Protein AF-A0A9E2LMY5-F1 (afdb_monomer_lite)

Secondary structure (DSSP, 8-state):
----------------SS-----SHHHHHHHHHHHHHHHTTPPPPPHHHHHHHHHHHHT--

pLDDT: mean 82.14, std 18.92, range [41.56, 98.06]

Foldseek 3Di:
DDDDDDDDPPPPPPPPPDPDDDPDPVVVVVVVVVVVCVVVVHDDDDPVRVVVVVCVVVVVD

Radius of gyration: 18.57 Å; chains: 1; bounding box: 32×40×51 Å

Structure (mmCIF, N/CA/C/O backbone):
data_AF-A0A9E2LMY5-F1
#
_entry.id   AF-A0A9E2LMY5-F1
#
loop_
_atom_site.group_PDB
_atom_site.id
_atom_site.type_symbol
_atom_site.label_atom_id
_atom_site.label_alt_id
_atom_site.label_comp_id
_atom_site.label_asym_id
_atom_site.label_entity_id
_atom_site.label_seq_id
_atom_site.pdbx_PDB_ins_code
_atom_site.Cartn_x
_atom_site.Cartn_y
_atom_site.Cartn_z
_atom_site.occupancy
_atom_site.B_iso_or_equiv
_atom_site.auth_seq_id
_atom_site.auth_comp_id
_atom_site.auth_asym_id
_atom_site.auth_atom_id
_atom_site.pdbx_PDB_model_num
ATOM 1 N N . MET A 1 1 ? 14.884 -29.758 -40.384 1.00 44.25 1 MET A N 1
ATOM 2 C CA . MET A 1 1 ? 15.650 -29.286 -39.202 1.00 44.25 1 MET A CA 1
ATOM 3 C C . MET A 1 1 ? 14.727 -28.475 -38.291 1.00 44.25 1 MET A C 1
ATOM 5 O O . MET A 1 1 ? 14.167 -27.485 -38.743 1.00 44.25 1 MET A O 1
ATOM 9 N N . LYS A 1 2 ? 14.490 -28.917 -37.046 1.00 41.56 2 LYS A N 1
ATOM 10 C CA . LYS A 1 2 ? 13.523 -28.304 -36.111 1.00 41.56 2 LYS A CA 1
ATOM 11 C C . LYS A 1 2 ? 14.153 -27.090 -35.407 1.00 41.56 2 LYS A C 1
ATOM 13 O O . LYS A 1 2 ? 15.021 -27.270 -34.560 1.00 41.56 2 LYS A O 1
ATOM 18 N N . LYS A 1 3 ? 13.735 -25.859 -35.727 1.00 46.56 3 LYS A N 1
ATOM 19 C CA . LYS A 1 3 ? 14.189 -24.647 -35.015 1.00 46.56 3 LYS A CA 1
ATOM 20 C C . LYS A 1 3 ? 13.312 -24.412 -33.778 1.00 46.56 3 LYS A C 1
ATOM 22 O O . LYS A 1 3 ? 12.234 -23.837 -33.886 1.00 46.56 3 LYS A O 1
ATOM 27 N N . LYS A 1 4 ? 13.766 -24.867 -32.604 1.00 51.25 4 LYS A N 1
ATOM 28 C CA . LYS A 1 4 ? 13.194 -24.479 -31.302 1.00 51.25 4 LYS A CA 1
ATOM 29 C C . LYS A 1 4 ? 13.476 -22.986 -31.086 1.00 51.25 4 LYS A C 1
ATOM 31 O O . LYS A 1 4 ? 14.634 -22.611 -30.941 1.00 51.25 4 LYS A O 1
ATOM 36 N N . LYS A 1 5 ? 12.446 -22.135 -31.095 1.00 50.00 5 LYS A N 1
ATOM 37 C CA . LYS A 1 5 ? 12.577 -20.725 -30.700 1.00 50.00 5 LYS A CA 1
ATOM 38 C C . LYS A 1 5 ? 12.161 -20.588 -29.240 1.00 50.00 5 LYS A C 1
ATOM 40 O O .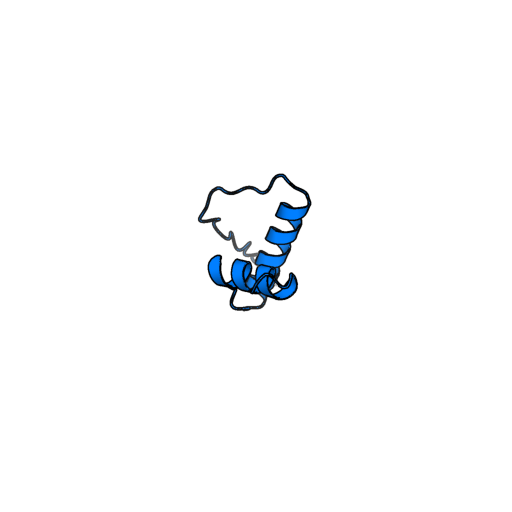 LYS A 1 5 ? 10.995 -20.730 -28.890 1.00 50.00 5 LYS A O 1
ATOM 45 N N . THR A 1 6 ? 13.168 -20.395 -28.405 1.00 53.31 6 THR A N 1
ATOM 46 C CA . THR A 1 6 ? 13.123 -20.230 -26.955 1.00 53.31 6 THR A CA 1
ATOM 47 C C . THR A 1 6 ? 12.250 -19.030 -26.581 1.00 53.31 6 THR A C 1
ATOM 49 O O . THR A 1 6 ? 12.466 -17.927 -27.081 1.00 53.31 6 THR A O 1
ATOM 52 N N . ALA A 1 7 ? 11.258 -19.236 -25.712 1.00 59.50 7 ALA A N 1
ATOM 53 C CA . ALA A 1 7 ? 10.422 -18.161 -25.191 1.00 59.50 7 ALA A CA 1
ATOM 54 C C . ALA A 1 7 ? 11.266 -17.254 -24.281 1.00 59.50 7 ALA A C 1
ATOM 56 O O . ALA A 1 7 ? 11.733 -17.673 -23.221 1.00 59.50 7 ALA A O 1
ATOM 57 N N . VAL A 1 8 ? 11.489 -16.012 -24.711 1.00 55.59 8 VAL A N 1
ATOM 58 C CA . VAL A 1 8 ? 12.172 -14.991 -23.911 1.00 55.59 8 VAL A CA 1
ATOM 59 C C . VAL A 1 8 ? 11.242 -14.589 -22.771 1.00 55.59 8 VAL A C 1
ATOM 61 O O . VAL A 1 8 ? 10.258 -13.880 -22.977 1.00 55.59 8 VAL A O 1
ATOM 64 N N . ASN A 1 9 ? 11.551 -15.057 -21.564 1.00 56.91 9 ASN A N 1
ATOM 65 C CA . ASN A 1 9 ? 10.839 -14.698 -20.345 1.00 56.91 9 ASN A CA 1
ATOM 66 C C . ASN A 1 9 ? 11.172 -13.238 -19.992 1.00 56.91 9 ASN A C 1
ATOM 68 O O . ASN A 1 9 ? 12.158 -12.950 -19.311 1.00 56.91 9 ASN A O 1
ATOM 72 N N . ARG A 1 10 ? 10.399 -12.291 -20.537 1.00 52.22 10 ARG A N 1
ATOM 73 C CA . ARG A 1 10 ? 10.542 -10.862 -20.242 1.00 52.22 10 ARG A CA 1
ATOM 74 C C . ARG A 1 10 ? 10.103 -10.619 -18.801 1.00 52.22 10 ARG A C 1
ATOM 76 O O . ARG A 1 10 ? 8.935 -10.365 -18.527 1.00 52.22 10 ARG A O 1
ATOM 83 N N . LYS A 1 11 ? 11.056 -10.689 -17.872 1.00 53.62 11 LYS A N 1
ATOM 84 C CA . LYS A 1 11 ? 10.880 -10.203 -16.503 1.00 53.62 11 LYS A CA 1
ATOM 85 C C . LYS A 1 11 ? 10.611 -8.701 -16.604 1.00 53.62 11 LYS A C 1
ATOM 87 O O . LYS A 1 11 ? 11.521 -7.933 -16.906 1.00 53.62 11 LYS A O 1
ATOM 92 N N . ILE A 1 12 ? 9.358 -8.289 -16.427 1.00 59.69 12 ILE A N 1
ATOM 93 C CA . ILE A 1 12 ? 8.996 -6.872 -16.360 1.00 59.69 12 ILE A CA 1
ATOM 94 C C . ILE A 1 12 ? 9.670 -6.319 -15.104 1.00 59.69 12 ILE A C 1
ATOM 96 O O . ILE A 1 12 ? 9.218 -6.546 -13.983 1.00 59.69 12 ILE A O 1
ATOM 100 N N . ILE A 1 13 ? 10.803 -5.641 -15.285 1.00 57.12 13 ILE A N 1
ATOM 101 C CA . ILE A 1 13 ? 11.461 -4.903 -14.213 1.00 57.12 13 ILE A CA 1
ATOM 102 C C . ILE A 1 13 ? 10.631 -3.639 -14.013 1.00 57.12 13 ILE A C 1
ATOM 104 O O . ILE A 1 13 ? 10.852 -2.622 -14.670 1.00 57.12 13 ILE A O 1
ATOM 108 N N . VAL A 1 14 ? 9.639 -3.713 -13.125 1.00 59.06 14 VAL A N 1
ATOM 109 C CA . VAL A 1 14 ? 8.947 -2.523 -12.629 1.00 59.06 14 VAL A CA 1
ATOM 110 C C . VAL A 1 14 ? 9.983 -1.732 -11.835 1.00 59.06 14 VAL A C 1
ATOM 112 O O . VAL A 1 14 ? 10.300 -2.075 -10.694 1.00 59.06 14 VAL A O 1
ATOM 115 N N . ARG A 1 15 ? 10.584 -0.715 -12.464 1.00 52.12 15 ARG A N 1
ATOM 116 C CA . ARG A 1 15 ? 11.459 0.233 -11.770 1.00 52.12 15 ARG A CA 1
ATOM 117 C C . ARG A 1 15 ? 10.630 0.885 -10.665 1.00 52.12 15 ARG A C 1
ATOM 119 O O . ARG A 1 15 ? 9.702 1.636 -10.954 1.00 52.12 15 ARG A O 1
ATOM 126 N N . ARG A 1 16 ? 10.942 0.564 -9.404 1.00 58.94 16 ARG A N 1
ATOM 127 C CA . ARG A 1 16 ? 10.390 1.272 -8.245 1.00 58.94 16 ARG A CA 1
ATOM 128 C C . ARG A 1 16 ? 10.864 2.715 -8.360 1.00 58.94 16 ARG A C 1
ATOM 130 O O . ARG A 1 16 ? 12.062 2.966 -8.287 1.00 58.94 16 ARG A O 1
ATOM 137 N N . LYS A 1 17 ? 9.934 3.628 -8.630 1.00 56.34 17 LYS A N 1
ATOM 138 C CA . LYS A 1 17 ? 10.225 5.056 -8.805 1.00 56.34 17 LYS A CA 1
ATOM 139 C C . LYS A 1 17 ? 10.653 5.713 -7.483 1.00 56.34 17 LYS A C 1
ATOM 141 O O . LYS A 1 17 ? 11.308 6.746 -7.493 1.00 56.34 17 LYS A O 1
ATOM 146 N N . ASP A 1 18 ? 10.395 5.024 -6.374 1.00 63.06 18 ASP A N 1
ATOM 147 C CA . ASP A 1 18 ? 10.600 5.512 -5.023 1.00 63.06 18 ASP A CA 1
ATOM 148 C C . ASP A 1 18 ? 11.389 4.422 -4.286 1.00 63.06 18 ASP A C 1
ATOM 150 O O . ASP A 1 18 ? 10.978 3.258 -4.262 1.00 63.06 18 ASP A O 1
ATOM 154 N N . GLY A 1 19 ? 12.545 4.760 -3.711 1.00 73.50 19 GLY A N 1
ATOM 155 C CA . GLY A 1 19 ? 13.464 3.832 -3.027 1.00 73.50 19 GLY A CA 1
ATOM 156 C C . GLY A 1 19 ? 12.900 3.159 -1.765 1.00 73.50 19 GLY A C 1
ATOM 157 O O . GLY A 1 19 ? 13.653 2.659 -0.932 1.00 73.50 19 GLY A O 1
ATOM 158 N N . PHE A 1 20 ? 11.580 3.142 -1.594 1.00 79.44 20 PHE A N 1
ATOM 159 C CA . PHE A 1 20 ? 10.910 2.561 -0.449 1.00 79.44 20 PHE A CA 1
ATOM 160 C C . PHE A 1 20 ? 10.985 1.030 -0.479 1.00 79.44 20 PHE A C 1
ATOM 162 O O . PHE A 1 20 ? 10.484 0.357 -1.387 1.00 79.44 20 PHE A O 1
ATOM 169 N N . THR A 1 21 ? 11.592 0.470 0.566 1.00 86.38 21 THR A N 1
ATOM 170 C CA . THR A 1 21 ? 11.618 -0.972 0.815 1.00 86.38 21 THR A CA 1
ATOM 171 C C . THR A 1 21 ? 10.884 -1.255 2.123 1.00 86.38 21 THR A C 1
ATOM 173 O O . THR A 1 21 ? 11.374 -0.867 3.186 1.00 86.38 21 THR A O 1
ATOM 176 N N . PRO A 1 22 ? 9.708 -1.909 2.084 1.00 90.44 22 PRO A 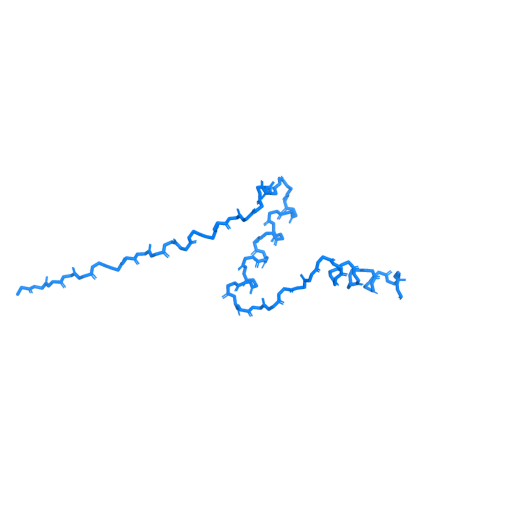N 1
ATOM 177 C CA . PRO A 1 22 ? 8.968 -2.211 3.300 1.00 90.44 22 PRO A CA 1
ATOM 178 C C . PRO A 1 22 ? 9.749 -3.212 4.156 1.00 90.44 22 PRO A C 1
ATOM 180 O O . PRO A 1 22 ? 10.169 -4.255 3.661 1.00 90.44 22 PRO A O 1
ATOM 183 N N . ARG A 1 23 ? 9.912 -2.905 5.447 1.00 94.00 23 ARG A N 1
ATOM 184 C CA . ARG A 1 23 ? 10.604 -3.774 6.421 1.00 94.00 23 ARG A CA 1
ATOM 185 C C . ARG A 1 23 ? 9.660 -4.507 7.373 1.00 94.00 23 ARG A C 1
ATOM 187 O O . ARG A 1 23 ? 10.082 -5.408 8.083 1.00 94.00 23 ARG A O 1
ATOM 194 N N . THR A 1 24 ? 8.380 -4.138 7.389 1.00 95.94 24 THR A N 1
ATOM 195 C CA . THR A 1 24 ? 7.369 -4.777 8.239 1.00 95.94 24 THR A CA 1
ATOM 196 C C . THR A 1 24 ? 6.601 -5.842 7.461 1.00 95.94 24 THR A C 1
ATOM 198 O O . THR A 1 24 ? 6.392 -5.717 6.251 1.00 95.94 24 THR A O 1
ATOM 201 N N . ALA A 1 25 ? 6.124 -6.877 8.160 1.00 96.50 25 ALA A N 1
ATOM 202 C CA . ALA A 1 25 ? 5.290 -7.921 7.560 1.00 96.50 25 ALA A CA 1
ATOM 203 C C . ALA A 1 25 ? 4.045 -7.341 6.868 1.00 96.50 25 ALA A C 1
ATOM 205 O O . ALA A 1 25 ? 3.701 -7.745 5.756 1.00 96.50 25 ALA A O 1
ATOM 206 N N . LEU A 1 26 ? 3.406 -6.348 7.496 1.00 95.56 26 LEU A N 1
ATOM 207 C CA . LEU A 1 26 ? 2.275 -5.634 6.910 1.00 95.56 26 LEU A CA 1
ATOM 208 C C . LEU A 1 26 ? 2.684 -4.881 5.637 1.00 95.56 26 LEU A C 1
ATOM 210 O O . LEU A 1 26 ? 2.045 -5.055 4.603 1.00 95.56 26 LEU A O 1
ATOM 214 N N . GLY A 1 27 ? 3.774 -4.109 5.674 1.00 94.31 27 GLY A N 1
ATOM 215 C CA . GLY A 1 27 ? 4.250 -3.356 4.512 1.00 94.31 27 GLY A CA 1
ATOM 216 C C . GLY A 1 27 ? 4.582 -4.255 3.318 1.00 94.31 27 GLY A C 1
ATOM 217 O O . GLY A 1 27 ? 4.238 -3.931 2.182 1.00 94.31 27 GLY A O 1
ATOM 218 N N . MET A 1 28 ? 5.187 -5.421 3.564 1.00 95.06 28 MET A N 1
ATOM 219 C CA . MET A 1 28 ? 5.463 -6.408 2.515 1.00 95.06 28 MET A CA 1
ATOM 220 C C . MET A 1 28 ? 4.171 -6.955 1.886 1.00 95.06 28 MET A C 1
ATOM 222 O O . MET A 1 28 ? 4.066 -7.033 0.659 1.00 95.06 28 MET A O 1
ATOM 226 N N . LYS A 1 29 ? 3.159 -7.280 2.704 1.00 96.25 29 LYS A N 1
ATOM 227 C CA . LYS A 1 29 ? 1.845 -7.736 2.219 1.00 96.25 29 LYS A CA 1
ATOM 228 C C . LYS A 1 29 ? 1.120 -6.653 1.415 1.00 96.25 29 LYS A C 1
ATOM 230 O O . LYS A 1 29 ? 0.588 -6.955 0.348 1.00 96.25 29 LYS A O 1
ATOM 235 N N . LEU A 1 30 ? 1.143 -5.402 1.878 1.00 93.94 30 LEU A N 1
ATOM 236 C CA . LEU A 1 30 ? 0.547 -4.264 1.168 1.00 93.94 30 LEU A CA 1
ATOM 237 C C . LEU A 1 30 ? 1.235 -4.010 -0.179 1.00 93.94 30 LEU A C 1
ATOM 239 O O . LEU A 1 30 ? 0.559 -3.815 -1.185 1.00 93.94 30 LEU A O 1
ATOM 243 N N . MET A 1 31 ? 2.566 -4.109 -0.238 1.00 92.50 31 MET A N 1
ATOM 244 C CA . MET A 1 31 ? 3.310 -4.015 -1.498 1.00 92.50 31 MET A CA 1
ATOM 245 C C . MET A 1 31 ? 2.916 -5.137 -2.475 1.00 92.50 31 MET A C 1
ATOM 247 O O . MET A 1 31 ? 2.708 -4.891 -3.661 1.00 92.50 31 MET A O 1
ATOM 251 N N . SER A 1 32 ? 2.764 -6.372 -1.984 1.00 93.75 32 SER A N 1
ATOM 252 C CA . SER A 1 32 ? 2.278 -7.494 -2.799 1.00 93.75 32 SER A CA 1
ATOM 253 C C . SER A 1 32 ? 0.852 -7.260 -3.322 1.00 93.75 32 SER A C 1
ATOM 255 O O . SER A 1 32 ? 0.573 -7.528 -4.491 1.00 93.75 32 SER A O 1
ATOM 257 N N . LEU A 1 33 ? -0.048 -6.728 -2.488 1.00 95.12 33 LEU A N 1
ATOM 258 C CA . LEU A 1 33 ? -1.410 -6.352 -2.885 1.00 95.12 33 LEU A CA 1
ATOM 259 C C . LEU A 1 33 ? -1.409 -5.269 -3.968 1.00 95.12 33 LEU A C 1
ATOM 261 O O . LEU A 1 33 ? -2.050 -5.458 -5.000 1.00 95.12 33 LEU A O 1
ATOM 265 N N . ARG A 1 34 ? -0.634 -4.193 -3.776 1.00 92.94 34 ARG A N 1
ATOM 266 C CA . ARG A 1 34 ? -0.460 -3.119 -4.766 1.00 92.94 34 ARG A CA 1
ATOM 267 C C . ARG A 1 34 ? -0.034 -3.682 -6.120 1.00 92.94 34 ARG A C 1
ATOM 269 O O . ARG A 1 34 ? -0.643 -3.362 -7.135 1.00 92.94 34 ARG A O 1
ATOM 276 N N . ASN A 1 35 ? 0.970 -4.558 -6.136 1.00 92.56 35 ASN A N 1
ATOM 277 C CA . ASN A 1 35 ? 1.467 -5.159 -7.375 1.00 92.56 35 ASN A CA 1
ATOM 278 C C . ASN A 1 35 ? 0.406 -6.015 -8.078 1.00 92.56 35 ASN A C 1
ATOM 280 O O . ASN A 1 35 ? 0.298 -5.954 -9.299 1.00 92.56 35 ASN A O 1
ATOM 284 N N . ARG A 1 36 ? -0.390 -6.787 -7.325 1.00 96.19 36 ARG A N 1
ATOM 285 C CA . ARG A 1 36 ? -1.485 -7.589 -7.894 1.00 96.19 36 ARG A CA 1
ATOM 286 C C . ARG A 1 36 ? -2.581 -6.716 -8.499 1.00 96.19 36 ARG A C 1
ATOM 288 O O . ARG A 1 36 ? -3.015 -7.003 -9.607 1.00 96.19 36 ARG A O 1
ATOM 295 N N . ALA A 1 37 ? -2.970 -5.646 -7.812 1.00 94.81 37 ALA A N 1
ATOM 296 C CA . ALA A 1 37 ? -3.960 -4.695 -8.310 1.00 94.81 37 ALA A CA 1
ATOM 297 C C . ALA A 1 37 ? -3.480 -3.988 -9.593 1.00 94.81 37 ALA A C 1
ATOM 299 O O . ALA A 1 37 ? -4.213 -3.923 -10.576 1.00 94.81 37 ALA A O 1
ATOM 300 N N . ILE A 1 38 ? -2.218 -3.542 -9.639 1.00 93.19 38 ILE A N 1
ATOM 301 C CA . ILE A 1 38 ? -1.634 -2.960 -10.861 1.00 93.19 38 ILE A CA 1
ATOM 302 C C . ILE A 1 38 ? -1.622 -3.987 -11.998 1.00 93.19 38 ILE A C 1
ATOM 304 O O . ILE A 1 38 ? -2.013 -3.670 -13.118 1.00 93.19 38 ILE A O 1
ATOM 308 N N . ALA A 1 39 ? -1.194 -5.222 -11.718 1.00 94.75 39 ALA A N 1
ATOM 309 C CA . ALA A 1 39 ? -1.132 -6.281 -12.721 1.00 94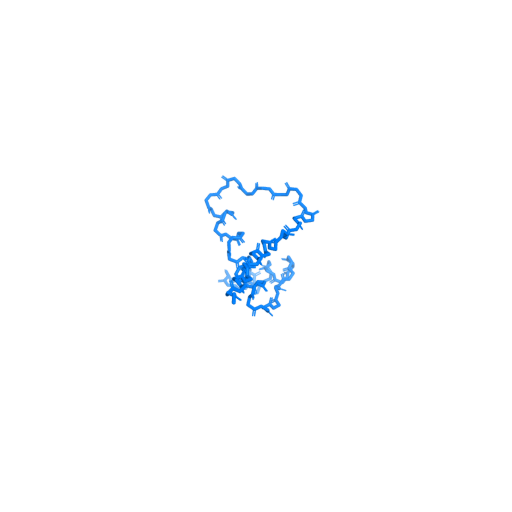.75 39 ALA A CA 1
ATOM 310 C C . ALA A 1 39 ? -2.514 -6.638 -13.292 1.00 94.75 39 ALA A C 1
ATOM 312 O O . ALA A 1 39 ? -2.606 -7.016 -14.456 1.00 94.75 39 ALA A O 1
ATOM 313 N N . SER A 1 40 ? -3.582 -6.488 -12.504 1.00 96.88 40 SER A N 1
ATOM 314 C CA . SER A 1 40 ? -4.960 -6.694 -12.959 1.00 96.88 40 SER A CA 1
ATOM 315 C C . SER A 1 40 ? -5.578 -5.470 -13.649 1.00 96.88 40 SER A C 1
ATOM 317 O O . SER A 1 40 ? -6.767 -5.494 -13.948 1.00 96.88 40 SER A O 1
ATOM 319 N N . GLY A 1 41 ? -4.820 -4.388 -13.866 1.00 95.38 41 GLY A N 1
ATOM 320 C CA . GLY A 1 41 ? -5.325 -3.145 -14.460 1.00 95.38 41 GLY A CA 1
ATOM 321 C C . GLY A 1 41 ? -6.240 -2.336 -13.535 1.00 95.38 41 GLY A C 1
ATOM 322 O O . GLY A 1 41 ? -6.966 -1.459 -13.997 1.00 95.38 41 GLY A O 1
ATOM 323 N N . MET A 1 42 ? -6.226 -2.617 -12.229 1.00 96.00 42 MET A N 1
ATOM 324 C CA . MET A 1 42 ? -7.032 -1.880 -11.261 1.00 96.00 42 MET A CA 1
ATOM 325 C C . MET A 1 42 ? -6.461 -0.475 -11.067 1.00 96.00 42 MET A C 1
ATOM 327 O O . MET A 1 42 ? -5.277 -0.303 -10.763 1.00 96.00 42 MET A O 1
ATOM 331 N N . LYS A 1 43 ? -7.325 0.537 -11.186 1.00 93.38 43 LYS A N 1
ATOM 332 C CA . LYS A 1 43 ? -6.987 1.903 -10.789 1.00 93.38 43 LYS A CA 1
ATOM 333 C C . LYS A 1 43 ? -6.809 1.940 -9.272 1.00 93.38 43 LYS A C 1
ATOM 335 O O . LYS A 1 43 ? -7.731 1.614 -8.529 1.00 93.38 43 LYS A O 1
ATOM 340 N N . LEU A 1 44 ? -5.613 2.307 -8.826 1.00 93.69 44 LEU A N 1
ATOM 341 C CA . LEU A 1 44 ? -5.329 2.484 -7.408 1.00 93.69 44 LEU A CA 1
ATOM 342 C C . LEU A 1 44 ? -5.891 3.815 -6.918 1.00 93.69 44 LEU A C 1
ATOM 344 O O . LEU A 1 44 ? -5.905 4.794 -7.664 1.00 93.69 44 LEU A O 1
ATOM 348 N N . LEU A 1 45 ? -6.292 3.824 -5.651 1.00 94.94 45 LEU A N 1
ATOM 349 C CA . LEU A 1 45 ? -6.598 5.046 -4.925 1.00 94.94 45 LEU A CA 1
ATOM 350 C C . LEU A 1 45 ? -5.317 5.851 -4.657 1.00 94.94 45 LEU A C 1
ATOM 352 O O . LEU A 1 45 ? -4.234 5.276 -4.494 1.00 94.94 45 LEU A O 1
ATOM 356 N N . SER A 1 46 ? -5.460 7.170 -4.596 1.00 93.31 46 SER A N 1
ATOM 357 C CA . SER A 1 46 ? -4.446 8.091 -4.090 1.00 93.31 46 SER A CA 1
ATOM 358 C C . SER A 1 46 ? -4.268 7.944 -2.575 1.00 93.31 46 SER A C 1
ATOM 360 O O . SER A 1 46 ? -5.059 7.297 -1.888 1.00 93.31 46 SER A O 1
ATOM 362 N N . GLU A 1 47 ? -3.217 8.556 -2.037 1.00 93.19 47 GLU A N 1
ATOM 363 C CA . GLU A 1 47 ? -2.948 8.565 -0.594 1.00 93.19 47 GLU A CA 1
ATOM 364 C C . GLU A 1 47 ? -4.114 9.191 0.195 1.00 93.19 47 GLU A C 1
ATOM 366 O O . GLU A 1 47 ? -4.555 8.619 1.196 1.00 93.19 47 GLU A O 1
ATOM 371 N N . ASP A 1 48 ? -4.686 10.286 -0.316 1.00 97.06 48 ASP A N 1
ATOM 372 C CA . ASP A 1 48 ? -5.832 10.976 0.288 1.00 97.06 48 ASP A CA 1
ATOM 373 C C . ASP A 1 48 ? -7.120 10.145 0.219 1.00 97.06 48 ASP A C 1
ATOM 375 O O . ASP A 1 48 ? -7.877 10.066 1.192 1.00 97.06 48 ASP A O 1
ATOM 379 N N . GLU A 1 49 ? -7.365 9.479 -0.912 1.00 97.38 49 GLU A N 1
ATOM 380 C CA . GLU A 1 49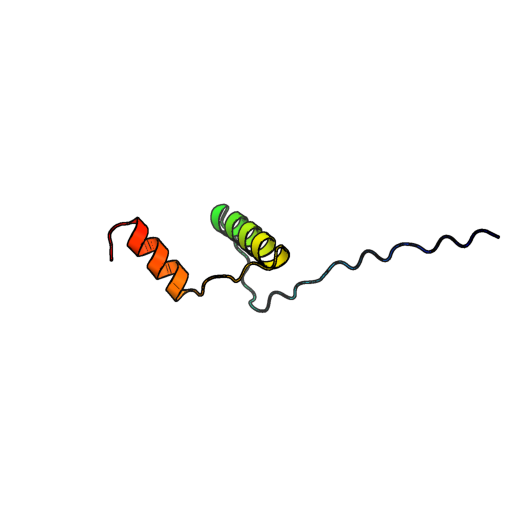 ? -8.515 8.586 -1.089 1.00 97.38 49 GLU A CA 1
ATOM 381 C C . GLU A 1 49 ? -8.423 7.373 -0.147 1.00 97.38 49 GLU A C 1
ATOM 383 O O . GLU A 1 49 ? -9.419 6.982 0.468 1.00 97.38 49 GLU A O 1
ATOM 388 N N . ILE A 1 50 ? -7.222 6.804 0.026 1.00 95.50 50 ILE A N 1
ATOM 389 C CA . ILE A 1 50 ? -6.976 5.717 0.984 1.00 9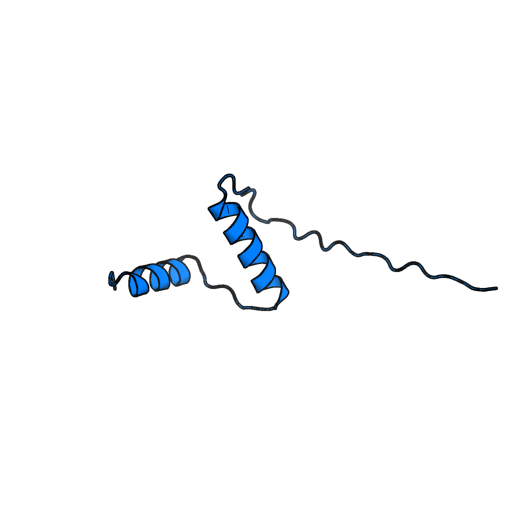5.50 50 ILE A CA 1
ATOM 390 C C . ILE A 1 50 ? -7.250 6.193 2.413 1.00 95.50 50 ILE A C 1
ATOM 392 O O . ILE A 1 50 ? -7.948 5.502 3.158 1.00 95.50 50 ILE A O 1
ATOM 396 N N . LEU A 1 51 ? -6.719 7.356 2.807 1.00 96.81 51 LEU A N 1
ATOM 397 C CA . LEU A 1 51 ? -6.919 7.894 4.154 1.00 96.81 51 LEU A CA 1
ATOM 398 C C . LEU A 1 51 ? -8.403 8.162 4.433 1.00 96.81 51 LEU A C 1
ATOM 400 O O . LEU A 1 51 ? -8.903 7.808 5.502 1.00 96.81 51 LEU A O 1
ATOM 404 N N . THR A 1 52 ? -9.114 8.724 3.456 1.00 98.06 52 THR A N 1
ATOM 405 C CA . THR A 1 52 ? -10.557 8.984 3.528 1.00 98.06 52 THR A CA 1
ATOM 406 C C . THR A 1 52 ? -11.340 7.691 3.750 1.00 98.06 52 THR A C 1
ATOM 408 O O . THR A 1 52 ? -12.141 7.600 4.678 1.00 98.06 52 THR A O 1
ATOM 411 N N . GLU A 1 53 ? -11.068 6.644 2.970 1.00 97.25 53 GLU A N 1
ATOM 412 C CA . GLU A 1 53 ? -11.757 5.359 3.121 1.00 97.25 53 GLU A CA 1
ATOM 413 C C . GLU A 1 53 ? -11.466 4.692 4.478 1.00 97.25 53 GLU A C 1
ATOM 415 O O . GLU A 1 53 ? -12.367 4.112 5.091 1.00 97.25 53 GLU A O 1
ATOM 420 N N . VAL A 1 54 ? -10.232 4.797 4.988 1.00 96.69 54 VAL A N 1
ATOM 421 C CA . VAL A 1 54 ? -9.875 4.279 6.320 1.00 96.69 54 VAL A CA 1
ATOM 422 C C . VAL A 1 54 ? -10.646 5.006 7.418 1.00 96.69 54 VAL A C 1
ATOM 424 O O . VAL A 1 54 ? -11.231 4.340 8.274 1.00 96.69 54 VAL A O 1
ATOM 427 N N . ARG A 1 55 ? -10.683 6.342 7.384 1.00 97.75 55 ARG A N 1
ATOM 428 C CA . ARG A 1 55 ? -11.426 7.155 8.358 1.00 97.75 55 ARG A CA 1
ATOM 429 C C . ARG A 1 55 ? -12.916 6.832 8.339 1.00 97.75 55 ARG A C 1
ATOM 431 O O . ARG A 1 55 ? -13.500 6.561 9.385 1.00 97.75 55 ARG A O 1
ATOM 438 N N . ARG A 1 56 ? -13.511 6.738 7.147 1.00 98.06 56 ARG A N 1
ATOM 439 C CA . ARG A 1 56 ? -14.929 6.394 6.965 1.00 98.06 56 ARG A CA 1
ATOM 440 C C . ARG A 1 56 ? -15.273 5.044 7.595 1.00 98.06 56 ARG A C 1
ATOM 442 O O . ARG A 1 56 ? -16.270 4.925 8.295 1.00 98.06 56 ARG A O 1
ATOM 449 N N . ARG A 1 57 ? -14.430 4.021 7.400 1.00 97.25 57 ARG A N 1
ATOM 450 C CA . ARG A 1 57 ? -14.631 2.689 8.011 1.00 97.25 57 ARG A CA 1
ATOM 451 C C . ARG A 1 57 ? -14.492 2.679 9.530 1.00 97.25 57 ARG A C 1
ATOM 453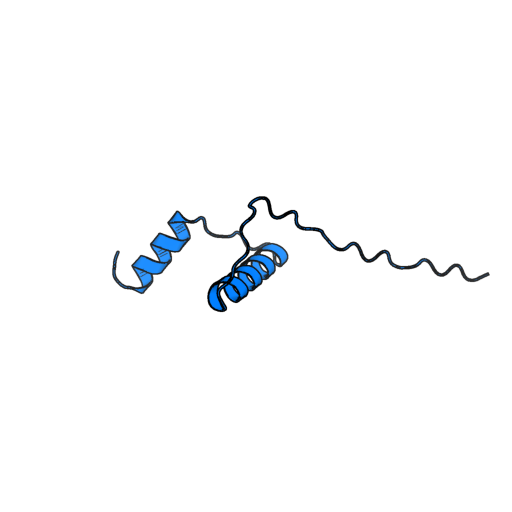 O O . ARG A 1 57 ? -14.975 1.747 10.166 1.00 97.25 57 ARG A O 1
ATOM 460 N N . ARG A 1 58 ? -13.811 3.673 10.094 1.00 97.56 58 ARG A N 1
ATOM 461 C CA . ARG A 1 58 ? -13.626 3.843 11.538 1.00 97.56 58 ARG A CA 1
ATOM 462 C C . ARG A 1 58 ? -14.660 4.772 12.176 1.00 97.56 58 ARG A C 1
ATOM 464 O O . ARG A 1 58 ? -14.644 4.907 13.392 1.00 97.56 58 ARG A O 1
ATOM 471 N N . GLY A 1 59 ? -15.552 5.378 11.388 1.00 97.38 59 GLY A N 1
ATOM 472 C CA . GLY A 1 59 ? -16.510 6.371 11.883 1.00 97.38 59 GLY A CA 1
ATOM 473 C C . GLY A 1 59 ? -15.867 7.718 12.229 1.00 97.38 59 GLY A C 1
ATOM 474 O O . GLY A 1 59 ? -16.377 8.436 13.078 1.00 97.38 59 GLY A O 1
ATOM 475 N N . GLU A 1 60 ? -14.729 8.043 11.608 1.00 95.50 60 GLU A N 1
ATOM 476 C CA . GLU A 1 60 ? -13.997 9.308 11.794 1.00 95.50 60 GLU A CA 1
ATOM 477 C C . GLU A 1 60 ? -14.377 10.377 10.738 1.00 95.50 60 GLU A C 1
ATOM 479 O O . GLU A 1 60 ? -13.708 11.407 10.639 1.00 95.50 60 GLU A O 1
ATOM 484 N N . LEU A 1 61 ? -15.402 10.109 9.917 1.00 83.00 61 LEU A N 1
ATOM 485 C CA . LEU A 1 61 ? -15.952 10.977 8.865 1.00 83.00 61 LEU A CA 1
ATOM 486 C C . LEU A 1 61 ? -17.479 10.963 8.900 1.00 83.00 61 LEU A C 1
ATOM 488 O O . LEU A 1 61 ? -18.030 9.861 9.132 1.00 83.00 61 LEU A O 1
#

Sequence (61 aa):
MKKKKTAVNRKIIVRRKDGFTPRTALGMKLMSLRNRAIASGMKLLSEDEILTEVRRRRGEL